Protein AF-A0A967HZ32-F1 (afdb_monomer_lite)

Sequence (155 aa):
MMALFIATLVLGLAALAIGADRFVAGAASLASKLRISPLVIGLTVVSLGTSLPELLVTATAVVVGHSSIGLGNVLGSNISNICLVLGICALLQPLMVESKLFRLEYPTLLLATLATWLISLNRVISRLEGLVLLIGLAIYLVLVIRSESEETKRV

Structure (mmCIF, N/CA/C/O backbone):
data_AF-A0A967HZ32-F1
#
_entry.id   AF-A0A967HZ32-F1
#
loop_
_atom_site.group_PDB
_atom_site.id
_atom_site.type_symbol
_atom_site.label_atom_id
_atom_site.label_alt_id
_atom_site.label_comp_id
_atom_site.label_asym_id
_atom_site.label_entity_id
_atom_site.label_seq_id
_atom_site.pdbx_PDB_ins_code
_atom_site.Cartn_x
_atom_site.Cartn_y
_atom_site.Cartn_z
_atom_site.occupancy
_atom_site.B_iso_or_equiv
_atom_site.auth_seq_id
_atom_site.auth_comp_id
_atom_site.auth_asym_id
_atom_site.auth_atom_id
_atom_site.pdbx_PDB_model_num
ATOM 1 N N . MET A 1 1 ? -9.098 -13.963 -33.236 1.00 84.56 1 MET A N 1
ATOM 2 C CA . MET A 1 1 ? -8.017 -13.420 -32.382 1.00 84.56 1 MET A CA 1
ATOM 3 C C . MET A 1 1 ? -8.482 -12.190 -31.596 1.00 84.56 1 MET A C 1
ATOM 5 O O . MET A 1 1 ? -8.482 -12.260 -30.380 1.00 84.56 1 MET A O 1
ATOM 9 N N . MET A 1 2 ? -8.991 -11.130 -32.243 1.00 93.06 2 MET A N 1
ATOM 10 C CA . MET A 1 2 ? -9.524 -9.936 -31.549 1.00 93.06 2 MET A CA 1
ATOM 11 C C . MET A 1 2 ? -10.659 -10.244 -30.553 1.00 93.06 2 MET A C 1
ATOM 13 O O . MET A 1 2 ? -10.600 -9.830 -29.401 1.00 93.06 2 MET A O 1
ATOM 17 N N . ALA A 1 3 ? -11.656 -11.036 -30.964 1.00 94.44 3 ALA A N 1
ATOM 18 C CA . ALA A 1 3 ? -12.773 -11.415 -30.092 1.00 94.44 3 ALA A CA 1
ATOM 19 C C . ALA A 1 3 ? -12.324 -12.162 -28.823 1.00 94.44 3 ALA A C 1
ATOM 21 O O . ALA A 1 3 ? -12.920 -11.986 -27.768 1.00 94.44 3 ALA A O 1
ATOM 22 N N . LEU A 1 4 ? -11.242 -12.945 -28.912 1.00 96.12 4 LEU A N 1
ATOM 23 C CA . LEU A 1 4 ? -10.671 -13.642 -27.761 1.00 96.12 4 LEU A CA 1
ATOM 24 C C . LEU A 1 4 ? -10.041 -12.653 -26.773 1.00 96.12 4 LEU A C 1
ATOM 26 O O . LEU A 1 4 ? -10.288 -12.768 -25.583 1.00 96.12 4 LEU A O 1
ATOM 30 N N . PHE A 1 5 ? -9.290 -11.653 -27.249 1.00 96.25 5 PHE A N 1
ATOM 31 C CA . PHE A 1 5 ? -8.726 -10.616 -26.377 1.00 96.25 5 PHE A CA 1
ATOM 32 C C . PHE A 1 5 ? -9.807 -9.821 -25.651 1.00 96.25 5 PHE A C 1
ATOM 34 O O . PHE A 1 5 ? -9.707 -9.618 -24.444 1.00 96.25 5 PHE A O 1
ATOM 41 N N . ILE A 1 6 ? -10.856 -9.416 -26.370 1.00 95.88 6 ILE A N 1
ATOM 42 C CA . ILE A 1 6 ? -11.986 -8.693 -25.778 1.00 95.88 6 ILE A CA 1
ATOM 43 C C . ILE A 1 6 ? -12.694 -9.577 -24.746 1.00 95.88 6 ILE A C 1
ATOM 45 O O . ILE A 1 6 ? -12.963 -9.118 -23.639 1.00 95.88 6 ILE A O 1
ATOM 49 N N . ALA A 1 7 ? -12.942 -10.852 -25.064 1.00 96.62 7 ALA A N 1
ATOM 50 C CA . ALA A 1 7 ? -13.553 -11.790 -24.127 1.00 96.62 7 ALA A CA 1
ATOM 51 C C . ALA A 1 7 ? -12.706 -11.960 -22.855 1.00 96.62 7 ALA A C 1
ATOM 53 O O . ALA A 1 7 ? -13.236 -11.851 -21.753 1.00 96.62 7 ALA A O 1
ATOM 54 N N . THR A 1 8 ? -11.392 -12.153 -22.989 1.00 96.62 8 THR A N 1
ATOM 55 C CA . THR A 1 8 ? -10.481 -12.274 -21.842 1.00 96.62 8 THR A CA 1
ATOM 56 C C . THR A 1 8 ? -10.422 -10.989 -21.019 1.00 96.62 8 THR A C 1
ATOM 58 O O . THR A 1 8 ? -10.396 -11.064 -19.795 1.00 96.62 8 THR A O 1
ATOM 61 N N . LEU A 1 9 ? -10.450 -9.814 -21.656 1.00 95.75 9 LEU A N 1
ATOM 62 C CA . LEU A 1 9 ? -10.489 -8.527 -20.959 1.00 95.75 9 LEU A CA 1
ATOM 63 C C . LEU A 1 9 ? -11.769 -8.383 -20.128 1.00 95.75 9 LEU A C 1
ATOM 65 O O . LEU A 1 9 ? -11.698 -8.059 -18.947 1.00 95.75 9 LEU A O 1
ATOM 69 N N . VAL A 1 10 ? -12.932 -8.659 -20.725 1.00 96.56 10 VAL A N 1
ATOM 70 C CA . VAL A 1 10 ? -14.228 -8.574 -20.033 1.00 96.56 10 VAL A CA 1
ATOM 71 C C . VAL A 1 10 ? -14.293 -9.571 -18.877 1.00 96.56 10 VAL A C 1
ATOM 73 O O . VAL A 1 10 ? -14.680 -9.200 -17.770 1.00 96.56 10 VAL A O 1
ATOM 76 N N . LEU A 1 11 ? -13.865 -10.817 -19.101 1.00 96.94 11 LEU A N 1
ATOM 77 C CA . LEU A 1 11 ? -13.806 -11.836 -18.052 1.00 96.94 11 LEU A CA 1
ATOM 78 C C . LEU A 1 11 ? -12.829 -11.450 -16.937 1.00 96.94 11 LEU A C 1
ATOM 80 O O . LEU A 1 11 ? -13.145 -11.638 -15.766 1.00 96.94 11 LEU A O 1
ATOM 84 N N . GLY A 1 12 ? -11.676 -10.874 -17.283 1.00 95.38 12 GLY A N 1
ATOM 85 C CA . GLY A 1 12 ? -10.690 -10.380 -16.325 1.00 95.38 12 GLY A CA 1
ATOM 86 C C . GLY A 1 12 ? -11.233 -9.244 -15.462 1.00 95.38 12 GLY A C 1
ATOM 87 O O . GLY A 1 12 ? -11.091 -9.291 -14.245 1.00 95.38 12 GLY A O 1
ATOM 88 N N . LEU A 1 13 ? -11.920 -8.266 -16.061 1.00 94.56 13 LEU A N 1
ATOM 89 C CA . LEU A 1 13 ? -12.558 -7.167 -15.328 1.00 94.56 13 LEU A CA 1
ATOM 90 C C . LEU A 1 13 ? -13.680 -7.665 -14.409 1.00 94.56 13 LEU A C 1
ATOM 92 O O . LEU A 1 13 ? -13.761 -7.241 -13.258 1.00 94.56 13 LEU A O 1
ATOM 96 N N . ALA A 1 14 ? -14.511 -8.597 -14.882 1.00 95.44 14 ALA A N 1
ATOM 97 C CA . ALA A 1 14 ? -15.557 -9.202 -14.059 1.00 95.44 14 ALA A CA 1
ATOM 98 C C . ALA A 1 14 ? -14.963 -9.991 -12.880 1.00 95.44 14 ALA A C 1
ATOM 100 O O . ALA A 1 14 ? -15.408 -9.839 -11.741 1.00 95.44 14 ALA A O 1
ATOM 101 N N . ALA A 1 15 ? -13.927 -10.796 -13.133 1.00 95.50 15 ALA A N 1
ATOM 102 C CA . ALA A 1 15 ? -13.215 -11.533 -12.095 1.00 95.50 15 ALA A CA 1
ATOM 103 C C . ALA A 1 15 ? -12.535 -10.595 -11.088 1.00 95.50 15 ALA A C 1
ATOM 105 O O . ALA A 1 15 ? -12.574 -10.874 -9.891 1.00 95.50 15 ALA A O 1
ATOM 106 N N . LEU A 1 16 ? -11.968 -9.476 -11.550 1.00 91.69 16 LEU A N 1
ATOM 107 C CA . LEU A 1 16 ? -11.364 -8.456 -10.696 1.00 91.69 16 LEU A CA 1
ATOM 108 C C . LEU A 1 16 ? -12.406 -7.808 -9.780 1.00 91.69 16 LEU A C 1
ATOM 110 O O . LEU A 1 16 ? -12.170 -7.723 -8.580 1.00 91.69 16 LEU A O 1
ATOM 114 N N . ALA A 1 17 ? -13.564 -7.409 -10.315 1.00 90.81 17 ALA A N 1
ATOM 115 C CA . ALA A 1 17 ? -14.626 -6.778 -9.531 1.00 90.81 17 ALA A CA 1
ATOM 116 C C . ALA A 1 17 ? -15.171 -7.729 -8.450 1.00 90.81 17 ALA A C 1
ATOM 118 O O . ALA A 1 17 ? -15.211 -7.388 -7.270 1.00 90.81 17 ALA A O 1
ATOM 119 N N . ILE A 1 18 ? -15.505 -8.965 -8.836 1.00 95.12 18 ILE A N 1
ATOM 120 C CA . ILE A 1 18 ? -15.997 -9.992 -7.904 1.00 95.12 18 ILE A CA 1
ATOM 121 C C . ILE A 1 18 ? -14.913 -10.365 -6.883 1.00 95.12 18 ILE A C 1
ATOM 123 O O . ILE A 1 18 ? -15.201 -10.580 -5.704 1.00 95.12 18 ILE A O 1
ATOM 127 N N . GLY A 1 19 ? -13.662 -10.472 -7.333 1.00 93.88 19 GLY A N 1
ATOM 128 C CA . GLY A 1 19 ? -12.513 -10.786 -6.492 1.00 93.88 19 GLY A CA 1
ATOM 129 C C . GLY A 1 19 ? -12.249 -9.705 -5.449 1.00 93.88 19 GLY A C 1
ATOM 130 O O . GLY A 1 19 ? -12.041 -10.043 -4.286 1.00 93.88 19 GLY A O 1
ATOM 131 N N . ALA A 1 20 ? -12.322 -8.430 -5.839 1.00 89.75 20 ALA A N 1
ATOM 132 C CA . ALA A 1 20 ? -12.144 -7.291 -4.947 1.00 89.75 20 ALA A CA 1
ATOM 133 C C . ALA A 1 20 ? -13.200 -7.276 -3.832 1.00 89.75 20 ALA A C 1
ATOM 135 O O . ALA A 1 20 ? -12.831 -7.240 -2.658 1.00 89.75 20 ALA A O 1
ATOM 136 N N . ASP A 1 21 ? -14.485 -7.420 -4.171 1.00 90.94 21 ASP A N 1
ATOM 137 C CA . ASP A 1 21 ? -15.568 -7.469 -3.178 1.00 90.94 21 ASP A CA 1
ATOM 138 C C . ASP A 1 21 ? -15.375 -8.615 -2.177 1.00 90.94 21 ASP A C 1
ATOM 140 O O . ASP A 1 21 ? -15.478 -8.429 -0.961 1.00 90.94 21 ASP A O 1
ATOM 144 N N . ARG A 1 22 ? -15.035 -9.815 -2.667 1.00 94.25 22 ARG A N 1
ATOM 145 C CA . ARG A 1 22 ? -14.793 -10.968 -1.786 1.00 94.25 22 ARG A CA 1
ATOM 146 C C . ARG A 1 22 ? -13.530 -10.824 -0.950 1.00 94.25 22 ARG A C 1
ATOM 148 O O . ARG A 1 22 ? -13.520 -11.279 0.193 1.00 94.25 22 ARG A O 1
ATOM 155 N N . PHE A 1 23 ? -12.484 -10.211 -1.493 1.00 92.88 23 PHE A N 1
ATOM 156 C CA . PHE A 1 23 ? -11.249 -9.947 -0.767 1.00 92.88 23 PHE A CA 1
ATOM 157 C C . PHE A 1 23 ? -11.493 -8.974 0.390 1.00 92.88 23 PHE A C 1
ATOM 159 O O . PHE A 1 23 ? -11.130 -9.282 1.525 1.00 92.88 23 PHE A O 1
ATOM 166 N N . VAL A 1 24 ? -12.187 -7.861 0.135 1.00 90.38 24 VAL A N 1
ATOM 167 C CA . VAL A 1 24 ? -12.536 -6.873 1.167 1.00 90.38 24 VAL A CA 1
ATOM 168 C C . VAL A 1 24 ? -13.458 -7.485 2.224 1.00 90.38 24 VAL A C 1
ATOM 170 O O . VAL A 1 24 ? -13.192 -7.347 3.418 1.00 90.38 24 VAL A O 1
ATOM 173 N N . ALA A 1 25 ? -14.492 -8.231 1.822 1.00 91.75 25 ALA A N 1
ATOM 174 C CA . ALA A 1 25 ? -15.389 -8.908 2.762 1.00 91.75 25 ALA A CA 1
ATOM 175 C C . ALA A 1 25 ? -14.657 -9.964 3.616 1.00 91.75 25 ALA A C 1
ATOM 177 O O . ALA A 1 25 ? -14.877 -10.061 4.827 1.00 91.75 25 ALA A O 1
ATOM 178 N N . GLY A 1 26 ? -13.753 -10.735 3.004 1.00 93.62 26 GLY A N 1
ATOM 179 C CA . GLY A 1 26 ? -12.912 -11.707 3.698 1.00 93.62 26 GLY A CA 1
ATOM 180 C C . GLY A 1 26 ? -11.969 -11.046 4.703 1.00 93.62 26 GLY A C 1
ATOM 181 O O . GLY A 1 26 ? -11.874 -11.501 5.843 1.00 93.62 26 GLY A O 1
ATOM 182 N N . ALA A 1 27 ? -11.332 -9.937 4.319 1.00 92.25 27 ALA A N 1
ATOM 183 C CA . ALA A 1 27 ? -10.485 -9.148 5.207 1.00 92.25 27 ALA A CA 1
ATOM 184 C C . ALA A 1 27 ? -11.287 -8.561 6.381 1.00 92.25 27 ALA A C 1
ATOM 186 O O . ALA A 1 27 ? -10.877 -8.699 7.532 1.00 92.25 27 ALA A O 1
ATOM 187 N N . ALA A 1 28 ? -12.474 -8.001 6.133 1.00 89.81 28 ALA A N 1
ATOM 188 C CA . ALA A 1 28 ? -13.355 -7.501 7.189 1.00 89.81 28 ALA A CA 1
ATOM 189 C C . ALA A 1 28 ? -13.790 -8.616 8.162 1.00 89.81 28 ALA A C 1
ATOM 191 O O . ALA A 1 28 ? -13.786 -8.424 9.379 1.00 89.81 28 ALA A O 1
ATOM 192 N N . SER A 1 29 ? -14.096 -9.816 7.653 1.00 92.56 29 SER A N 1
ATOM 193 C CA . SER A 1 29 ? -14.383 -10.977 8.506 1.00 92.56 29 SER A CA 1
ATOM 194 C C . SER A 1 29 ? -13.160 -11.454 9.293 1.00 92.56 29 SER A C 1
ATOM 196 O O . SER A 1 29 ? -13.321 -11.990 10.390 1.00 92.56 29 SER A O 1
ATOM 198 N N . LEU A 1 30 ? -11.952 -11.319 8.748 1.00 91.25 30 LEU A N 1
ATOM 199 C CA . LEU A 1 30 ? -10.727 -11.636 9.473 1.00 91.25 30 LEU A CA 1
ATOM 200 C C . LEU A 1 30 ? -10.497 -10.629 10.607 1.00 91.25 30 LEU A C 1
ATOM 202 O O . LEU A 1 30 ? -10.189 -11.040 11.724 1.00 91.25 30 LEU A O 1
ATOM 206 N N . ALA A 1 31 ? -10.722 -9.340 10.349 1.00 89.19 31 ALA A N 1
ATOM 207 C CA . ALA A 1 31 ? -10.611 -8.287 11.353 1.00 89.19 31 ALA A CA 1
ATOM 208 C C . ALA A 1 31 ? -11.538 -8.530 12.550 1.00 89.19 31 ALA A C 1
ATOM 210 O O . ALA A 1 31 ? -11.091 -8.488 13.696 1.00 89.19 31 ALA A O 1
ATOM 211 N N . SER A 1 32 ? -12.800 -8.891 12.292 1.00 88.00 32 SER A N 1
ATOM 212 C CA . SER A 1 32 ? -13.763 -9.183 13.359 1.00 88.00 32 SER A CA 1
ATOM 213 C C . SER A 1 32 ? -13.370 -10.409 14.191 1.00 88.00 32 SER A C 1
ATOM 215 O O . SER A 1 32 ? -13.469 -10.375 15.418 1.00 88.00 32 SER A O 1
ATOM 217 N N . LYS A 1 33 ? -12.852 -11.471 13.558 1.00 90.38 33 LYS A N 1
ATOM 218 C CA . LYS A 1 33 ? -12.359 -12.674 14.256 1.00 90.38 33 LYS A CA 1
ATOM 219 C C . LYS A 1 33 ? -11.119 -12.400 15.104 1.00 90.38 33 LYS A C 1
ATOM 221 O O . LYS A 1 33 ? -10.997 -12.957 16.192 1.00 90.38 33 LYS A O 1
ATOM 226 N N . LEU A 1 34 ? -10.217 -11.551 14.616 1.00 87.56 34 LEU A N 1
ATOM 227 C CA . LEU A 1 34 ? -9.002 -11.146 15.325 1.00 87.56 34 LEU A CA 1
ATOM 228 C C . LEU A 1 34 ? -9.239 -10.011 16.334 1.00 87.56 34 LEU A C 1
ATOM 230 O O . LEU A 1 34 ? -8.304 -9.647 17.042 1.00 87.56 34 LEU A O 1
ATOM 234 N N . ARG A 1 35 ? -10.470 -9.480 16.429 1.00 86.75 35 ARG A N 1
ATOM 235 C CA . ARG A 1 35 ? -10.842 -8.334 17.280 1.00 86.75 35 ARG A CA 1
ATOM 236 C C . ARG A 1 35 ? -9.952 -7.106 17.051 1.00 86.75 35 ARG A C 1
ATOM 238 O O . ARG A 1 35 ? -9.540 -6.452 18.001 1.00 86.75 35 ARG A O 1
ATOM 245 N N . ILE A 1 36 ? -9.657 -6.815 15.788 1.00 86.19 36 ILE A N 1
ATOM 246 C CA . ILE A 1 36 ? -8.930 -5.611 15.363 1.00 86.19 36 ILE A CA 1
ATOM 247 C C . ILE A 1 36 ? -9.856 -4.716 14.536 1.00 86.19 36 ILE A C 1
ATOM 249 O O . ILE A 1 36 ? -10.776 -5.223 13.884 1.00 86.19 36 ILE A O 1
ATOM 253 N N . SER A 1 37 ? -9.628 -3.400 14.535 1.00 85.19 37 SER A N 1
ATOM 254 C CA . SER A 1 37 ? -10.450 -2.486 13.739 1.00 85.19 37 SER A CA 1
ATOM 255 C C . SER A 1 37 ? -10.388 -2.780 12.232 1.00 85.19 37 SER A C 1
ATOM 257 O O . SER A 1 37 ? -9.351 -3.201 11.700 1.00 85.19 37 SER A O 1
ATOM 259 N N . PRO A 1 38 ? -11.482 -2.478 11.502 1.00 84.25 38 PRO A N 1
ATOM 260 C CA . PRO A 1 38 ? -11.484 -2.453 10.041 1.00 84.25 38 PRO A CA 1
ATOM 261 C C . PRO A 1 38 ? -10.395 -1.543 9.449 1.00 84.25 38 PRO A C 1
ATOM 263 O O . PRO A 1 38 ? -9.864 -1.835 8.378 1.00 84.25 38 PRO A O 1
ATOM 266 N N . LEU A 1 39 ? -10.022 -0.473 10.159 1.00 85.25 39 LEU A N 1
ATOM 267 C CA . LEU A 1 39 ? -8.939 0.418 9.753 1.00 85.25 39 LEU A CA 1
ATOM 268 C C . LEU A 1 39 ? -7.600 -0.334 9.690 1.00 85.25 39 LEU A C 1
ATOM 270 O O . LEU A 1 39 ? -6.923 -0.314 8.666 1.00 85.25 39 LEU A O 1
ATOM 274 N N . VAL A 1 40 ? -7.242 -1.077 10.740 1.00 88.00 40 VAL A N 1
ATOM 275 C CA . VAL A 1 40 ? -5.961 -1.799 10.806 1.00 88.00 40 VAL A CA 1
ATOM 276 C C . VAL A 1 40 ? -5.863 -2.891 9.751 1.00 88.00 40 VAL A C 1
ATOM 278 O O . VAL A 1 40 ? -4.816 -3.022 9.116 1.00 88.00 40 VAL A O 1
ATOM 281 N N . ILE A 1 41 ? -6.928 -3.667 9.515 1.00 90.69 41 ILE A N 1
ATOM 282 C CA . ILE A 1 41 ? -6.895 -4.674 8.441 1.00 90.69 41 ILE A CA 1
ATOM 283 C C . ILE A 1 41 ? -6.777 -4.012 7.061 1.00 90.69 41 ILE A C 1
ATOM 285 O O . ILE A 1 41 ? -6.080 -4.535 6.191 1.00 90.69 41 ILE A O 1
ATOM 289 N N . GLY A 1 42 ? -7.409 -2.844 6.888 1.00 89.81 42 GLY A N 1
ATOM 290 C CA . GLY A 1 42 ? -7.324 -2.022 5.685 1.00 89.81 42 GLY A CA 1
ATOM 291 C C . GLY A 1 42 ? -5.888 -1.588 5.392 1.00 89.81 42 GLY A C 1
ATOM 292 O O . GLY A 1 42 ? -5.386 -1.774 4.286 1.00 89.81 42 GLY A O 1
ATOM 293 N N . LEU A 1 43 ? -5.198 -1.091 6.416 1.00 88.56 43 LEU A N 1
ATOM 294 C CA . LEU A 1 43 ? -3.824 -0.590 6.325 1.00 88.56 43 LEU A CA 1
ATOM 295 C C . LEU A 1 43 ? -2.759 -1.681 6.245 1.00 88.56 43 LEU A C 1
ATOM 297 O O . LEU A 1 43 ? -1.614 -1.380 5.910 1.00 88.56 43 LEU A O 1
ATOM 301 N N . THR A 1 44 ? -3.113 -2.927 6.553 1.00 90.69 44 THR A N 1
ATOM 302 C CA . THR A 1 44 ? -2.174 -4.052 6.586 1.00 90.69 44 THR A CA 1
ATOM 303 C C . THR A 1 44 ? -2.470 -5.049 5.471 1.00 90.69 44 THR A C 1
ATOM 305 O O . THR A 1 44 ? -1.825 -5.033 4.431 1.00 90.69 44 THR A O 1
ATOM 308 N N . VAL A 1 45 ? -3.442 -5.936 5.665 1.00 91.31 45 VAL A N 1
ATOM 309 C CA . VAL A 1 45 ? -3.712 -7.048 4.748 1.00 91.31 45 VAL A CA 1
ATOM 310 C C . VAL A 1 45 ? -4.281 -6.551 3.427 1.00 91.31 45 VAL A C 1
ATOM 312 O O . VAL A 1 45 ? -3.847 -7.018 2.375 1.00 91.31 45 VAL A O 1
ATOM 315 N N . VAL A 1 46 ? -5.230 -5.610 3.470 1.00 92.31 46 VAL A N 1
ATOM 316 C CA . VAL A 1 46 ? -5.874 -5.112 2.248 1.00 92.31 46 VAL A CA 1
ATOM 317 C C . VAL A 1 46 ? -4.877 -4.309 1.417 1.00 92.31 46 VAL A C 1
ATOM 319 O O . VAL A 1 46 ? -4.671 -4.652 0.257 1.00 92.31 46 VAL A O 1
ATOM 322 N N . SER A 1 47 ? -4.207 -3.317 2.013 1.00 90.94 47 SER A N 1
ATOM 323 C CA . SER A 1 47 ? -3.222 -2.469 1.324 1.00 90.94 47 SER A CA 1
ATOM 324 C C . SER A 1 47 ? -2.051 -3.262 0.732 1.00 90.94 47 SER A C 1
ATOM 326 O O . SER A 1 47 ? -1.647 -3.014 -0.408 1.00 90.94 47 SER A O 1
ATOM 328 N N . LEU A 1 48 ? -1.517 -4.244 1.473 1.00 92.00 48 LEU A N 1
ATOM 329 C CA . LEU A 1 48 ? -0.457 -5.116 0.975 1.00 92.00 48 LEU A CA 1
ATOM 330 C C . LEU A 1 48 ? -0.986 -5.988 -0.157 1.00 92.00 48 LEU A C 1
ATOM 332 O O . LEU A 1 48 ? -0.361 -6.041 -1.211 1.00 92.00 48 LEU A O 1
ATOM 336 N N . GLY A 1 49 ? -2.147 -6.623 0.030 1.00 90.94 49 GLY A N 1
ATOM 337 C CA . GLY A 1 49 ? -2.748 -7.517 -0.955 1.00 90.94 49 GLY A CA 1
ATOM 338 C C . GLY A 1 49 ? -3.030 -6.835 -2.292 1.00 90.94 49 GLY A C 1
ATOM 339 O O . GLY A 1 49 ? -2.701 -7.395 -3.335 1.00 90.94 49 GLY A O 1
ATOM 340 N N . THR A 1 50 ? -3.562 -5.610 -2.271 1.00 90.56 50 THR A N 1
ATOM 341 C CA . THR A 1 50 ? -3.822 -4.839 -3.496 1.00 90.56 50 THR A CA 1
ATOM 342 C C . THR A 1 50 ? -2.556 -4.340 -4.175 1.00 90.56 50 THR A C 1
ATOM 344 O O . THR A 1 50 ? -2.628 -4.055 -5.357 1.00 90.56 50 THR A O 1
ATOM 347 N N . SER A 1 51 ? -1.429 -4.240 -3.458 1.00 92.50 51 SER A N 1
ATOM 348 C CA . SER A 1 51 ? -0.143 -3.758 -3.995 1.00 92.50 51 SER A CA 1
ATOM 349 C C . SER A 1 51 ? 0.801 -4.890 -4.431 1.00 92.50 51 SER A C 1
ATOM 351 O O . SER A 1 51 ? 1.888 -4.635 -4.958 1.00 92.50 51 SER A O 1
ATOM 353 N N . LEU A 1 52 ? 0.434 -6.156 -4.179 1.00 91.88 52 LEU A N 1
ATOM 354 C CA . LEU A 1 52 ? 1.211 -7.323 -4.607 1.00 91.88 52 LEU A CA 1
ATOM 355 C C . LEU A 1 52 ? 1.387 -7.393 -6.134 1.00 91.88 52 LEU A C 1
ATOM 357 O O . LEU A 1 52 ? 2.510 -7.668 -6.564 1.00 91.88 52 LEU A O 1
ATOM 361 N N . PRO A 1 53 ? 0.354 -7.158 -6.972 1.00 89.50 53 PRO A N 1
ATOM 362 C CA . PRO A 1 53 ? 0.520 -7.171 -8.424 1.00 89.50 53 PRO A CA 1
ATOM 363 C C . PRO A 1 53 ? 1.564 -6.156 -8.901 1.00 89.50 53 PRO A C 1
ATOM 365 O O . PRO A 1 53 ? 2.438 -6.489 -9.698 1.00 89.50 53 PRO A O 1
ATOM 368 N N . GLU A 1 54 ? 1.532 -4.940 -8.364 1.00 91.75 54 GLU A N 1
ATOM 369 C CA . GLU A 1 54 ? 2.462 -3.860 -8.679 1.00 91.75 54 GLU A CA 1
ATOM 370 C C . GLU A 1 54 ? 3.874 -4.207 -8.219 1.00 91.75 54 GLU A C 1
ATOM 372 O O . GLU A 1 54 ? 4.829 -3.967 -8.956 1.00 91.75 54 GLU A O 1
ATOM 377 N N . LEU A 1 55 ? 4.019 -4.822 -7.041 1.00 93.25 55 LEU A N 1
ATOM 378 C CA . LEU A 1 55 ? 5.305 -5.325 -6.564 1.00 93.25 55 LEU A CA 1
ATOM 379 C C . LEU A 1 55 ? 5.877 -6.370 -7.524 1.00 93.25 55 LEU A C 1
ATOM 381 O O . LEU A 1 55 ? 7.061 -6.307 -7.846 1.00 93.25 55 LEU A O 1
ATOM 385 N N . LEU A 1 56 ? 5.055 -7.304 -8.012 1.00 94.31 56 LEU A N 1
ATOM 386 C CA . LEU A 1 56 ? 5.483 -8.319 -8.977 1.00 94.31 56 LEU A CA 1
ATOM 387 C C . LEU A 1 56 ? 5.884 -7.692 -10.318 1.00 94.31 56 LEU A C 1
ATOM 389 O O . LEU A 1 56 ? 6.933 -8.038 -10.865 1.00 94.31 56 LEU A O 1
ATOM 393 N N . VAL A 1 57 ? 5.101 -6.740 -10.834 1.00 93.38 57 VAL A N 1
ATOM 394 C CA . VAL A 1 57 ? 5.412 -6.012 -12.077 1.00 93.38 57 VAL A CA 1
ATOM 395 C C . VAL A 1 57 ? 6.704 -5.205 -11.930 1.00 93.38 57 VAL A C 1
ATOM 397 O O . VAL A 1 57 ? 7.588 -5.288 -12.780 1.00 93.38 57 VAL A O 1
ATOM 400 N N . THR A 1 58 ? 6.872 -4.474 -10.827 1.00 93.50 58 THR A N 1
ATOM 401 C CA . THR A 1 58 ? 8.100 -3.720 -10.554 1.00 93.50 58 THR A CA 1
ATOM 402 C C . THR A 1 58 ? 9.300 -4.648 -10.391 1.00 93.50 58 THR A C 1
ATOM 404 O O . THR A 1 58 ? 10.341 -4.399 -10.996 1.00 93.50 58 THR A O 1
ATOM 407 N N . ALA A 1 59 ? 9.179 -5.724 -9.611 1.00 93.81 59 ALA A N 1
ATOM 408 C CA . ALA A 1 59 ? 10.273 -6.661 -9.376 1.00 93.81 59 ALA A CA 1
ATOM 409 C C . ALA A 1 59 ? 10.726 -7.331 -10.678 1.00 93.81 59 ALA A C 1
ATOM 411 O O . ALA A 1 59 ? 11.921 -7.374 -10.964 1.00 93.81 59 ALA A O 1
ATOM 412 N N . THR A 1 60 ? 9.784 -7.798 -11.499 1.00 94.44 60 THR A N 1
ATOM 413 C CA . THR A 1 60 ? 10.098 -8.408 -12.798 1.00 94.44 60 THR A CA 1
ATOM 414 C C . THR A 1 60 ? 10.737 -7.404 -13.758 1.00 94.44 60 THR A C 1
ATOM 416 O O . THR A 1 60 ? 11.767 -7.720 -14.351 1.00 94.44 60 THR A O 1
ATOM 419 N N . ALA A 1 61 ? 10.220 -6.174 -13.850 1.00 93.12 61 ALA A N 1
ATOM 420 C CA . ALA A 1 61 ? 10.821 -5.121 -14.671 1.00 93.12 61 ALA A CA 1
ATOM 421 C C . ALA A 1 61 ? 12.270 -4.810 -14.253 1.00 93.12 61 ALA A C 1
ATOM 423 O O . ALA A 1 61 ? 13.155 -4.711 -15.103 1.00 93.12 61 ALA A O 1
ATOM 424 N N . VAL A 1 62 ? 12.531 -4.703 -12.946 1.00 90.94 62 VAL A N 1
ATOM 425 C CA . VAL A 1 62 ? 13.875 -4.438 -12.407 1.00 90.94 62 VAL A CA 1
ATOM 426 C C . VAL A 1 62 ? 14.825 -5.609 -12.673 1.00 90.94 62 VAL A C 1
ATOM 428 O O . VAL A 1 62 ? 15.958 -5.382 -13.091 1.00 90.94 62 VAL A O 1
ATOM 431 N N . VAL A 1 63 ? 14.375 -6.856 -12.486 1.00 92.62 63 VAL A N 1
ATOM 432 C CA . VAL A 1 63 ? 15.185 -8.065 -12.744 1.00 92.62 63 VAL A CA 1
ATOM 433 C C . VAL A 1 63 ? 15.600 -8.170 -14.213 1.00 92.62 63 VAL A C 1
ATOM 435 O O . VAL A 1 63 ? 16.714 -8.601 -14.501 1.00 92.62 63 VAL A O 1
ATOM 438 N N . VAL A 1 64 ? 14.749 -7.726 -15.140 1.00 93.56 64 VAL A N 1
ATOM 439 C CA . VAL A 1 64 ? 15.035 -7.706 -16.587 1.00 93.56 64 VAL A CA 1
ATOM 440 C C . VAL A 1 64 ? 15.887 -6.484 -16.998 1.00 93.56 64 VAL A C 1
ATOM 442 O O . VAL A 1 64 ? 16.232 -6.318 -18.163 1.00 93.56 64 VAL A O 1
ATOM 445 N N . GLY A 1 65 ? 16.297 -5.638 -16.046 1.00 89.25 65 GLY A N 1
ATOM 446 C CA . GLY A 1 65 ? 17.174 -4.486 -16.287 1.00 89.25 65 GLY A CA 1
ATOM 447 C C . GLY A 1 65 ? 16.441 -3.183 -16.621 1.00 89.25 65 GLY A C 1
ATOM 448 O O . GLY A 1 65 ? 17.077 -2.181 -16.943 1.00 89.25 65 GLY A O 1
ATOM 449 N N . HIS A 1 66 ? 15.111 -3.153 -16.509 1.00 91.06 66 HIS A N 1
ATOM 450 C CA . HIS A 1 66 ? 14.282 -1.973 -16.757 1.00 91.06 66 HIS A CA 1
ATOM 451 C C . HIS A 1 66 ? 13.919 -1.237 -15.458 1.00 91.06 66 HIS A C 1
ATOM 453 O O . HIS A 1 66 ? 12.747 -1.026 -15.138 1.00 91.06 66 HIS A O 1
ATOM 459 N N . SER A 1 67 ? 14.933 -0.801 -14.706 1.00 86.44 67 SER A N 1
ATOM 460 C CA . SER A 1 67 ? 14.739 -0.140 -13.405 1.00 86.44 67 SER A CA 1
ATOM 461 C C . SER A 1 67 ? 13.905 1.145 -13.478 1.00 86.44 67 SER A C 1
ATOM 463 O O . SER A 1 67 ? 13.148 1.437 -12.555 1.00 86.44 67 SER A O 1
ATOM 465 N N . SER A 1 68 ? 13.987 1.894 -14.584 1.00 86.88 68 SER A N 1
ATOM 466 C CA . SER A 1 68 ? 13.173 3.098 -14.804 1.00 86.88 68 SER A CA 1
ATOM 467 C C . SER A 1 68 ? 11.680 2.786 -14.947 1.00 86.88 68 SER A C 1
ATOM 469 O O . SER A 1 68 ? 10.856 3.534 -14.426 1.00 86.88 68 SER A O 1
ATOM 471 N N . ILE A 1 69 ? 11.327 1.667 -15.590 1.00 90.44 69 ILE A N 1
ATOM 472 C CA . ILE A 1 69 ? 9.940 1.190 -15.699 1.00 90.44 69 ILE A CA 1
ATOM 473 C C . ILE A 1 69 ? 9.437 0.759 -14.320 1.00 90.44 69 ILE A C 1
ATOM 475 O O . ILE A 1 69 ? 8.335 1.130 -13.926 1.00 90.44 69 ILE A O 1
ATOM 479 N N . GLY A 1 70 ? 10.267 0.041 -13.557 1.00 90.00 70 GLY A N 1
ATOM 480 C CA . GLY A 1 70 ? 9.934 -0.358 -12.190 1.00 90.00 70 GLY A CA 1
ATOM 481 C C . GLY A 1 70 ? 9.644 0.836 -11.275 1.00 90.00 70 GLY A C 1
ATOM 482 O O . GLY A 1 70 ? 8.635 0.833 -10.570 1.00 90.00 70 GLY A O 1
ATOM 483 N N . LEU A 1 71 ? 10.483 1.875 -11.326 1.00 88.00 71 LEU A N 1
ATOM 484 C CA . LEU A 1 71 ? 10.293 3.112 -10.560 1.00 88.00 71 LEU A CA 1
ATOM 485 C C . LEU A 1 71 ? 9.066 3.903 -11.038 1.00 88.00 71 LEU A C 1
ATOM 487 O O . LEU A 1 71 ? 8.298 4.403 -10.217 1.00 88.00 71 LEU A O 1
ATOM 491 N N . GLY A 1 72 ? 8.841 3.958 -12.354 1.00 90.44 72 GLY A N 1
ATOM 492 C CA . GLY A 1 72 ? 7.638 4.546 -12.942 1.00 90.44 72 GLY A CA 1
ATOM 493 C C . GLY A 1 72 ? 6.355 3.860 -12.467 1.00 90.44 72 GLY A C 1
ATOM 494 O O . GLY A 1 72 ? 5.398 4.547 -12.123 1.00 90.44 72 GLY A O 1
ATOM 495 N N . ASN A 1 73 ? 6.354 2.527 -12.367 1.00 93.00 73 ASN A N 1
ATOM 496 C CA . ASN A 1 73 ? 5.222 1.760 -11.847 1.00 93.00 73 ASN A CA 1
ATOM 497 C C . ASN A 1 73 ? 4.941 2.080 -10.368 1.00 93.00 73 ASN A C 1
ATOM 499 O O . ASN A 1 73 ? 3.798 2.346 -10.012 1.00 93.00 73 ASN A O 1
ATOM 503 N N . VAL A 1 74 ? 5.979 2.135 -9.523 1.00 90.75 74 VAL A N 1
ATOM 504 C CA . VAL A 1 74 ? 5.834 2.455 -8.087 1.00 90.75 74 VAL A CA 1
ATOM 505 C C . VAL A 1 74 ? 5.285 3.866 -7.872 1.00 90.75 74 VAL A C 1
ATOM 507 O O . VAL A 1 74 ? 4.374 4.060 -7.069 1.00 90.75 74 VAL A O 1
ATOM 510 N N . LEU A 1 75 ? 5.825 4.868 -8.570 1.00 90.56 75 LEU A N 1
ATOM 511 C CA . LEU A 1 75 ? 5.357 6.249 -8.419 1.00 90.56 75 LEU A CA 1
ATOM 512 C C . LEU A 1 75 ? 3.966 6.439 -9.035 1.00 90.56 75 LEU A C 1
ATOM 514 O O . LEU A 1 75 ? 3.095 7.057 -8.422 1.00 90.56 75 LEU A O 1
ATOM 518 N N . GLY A 1 76 ? 3.744 5.883 -10.227 1.00 93.31 76 GLY A N 1
ATOM 519 C CA . GLY A 1 76 ? 2.483 5.994 -10.953 1.00 93.31 76 GLY A CA 1
ATOM 520 C C . GLY A 1 76 ? 1.308 5.356 -10.214 1.00 93.31 76 GLY A C 1
ATOM 521 O O . GLY A 1 76 ? 0.225 5.945 -10.191 1.00 93.31 76 GLY A O 1
ATOM 522 N N . SER A 1 77 ? 1.512 4.204 -9.564 1.00 94.38 77 SER A N 1
ATOM 523 C CA . SER A 1 77 ? 0.457 3.536 -8.791 1.00 94.38 77 SER A CA 1
ATOM 524 C C . SER A 1 77 ? 0.044 4.346 -7.561 1.00 94.38 77 SER A C 1
ATOM 526 O O . SER A 1 77 ? -1.147 4.543 -7.336 1.00 94.38 77 SER A O 1
ATOM 528 N N . ASN A 1 78 ? 0.997 4.918 -6.816 1.00 93.62 78 ASN A N 1
ATOM 529 C CA . ASN A 1 78 ? 0.698 5.767 -5.657 1.00 93.62 78 ASN A CA 1
ATOM 530 C C . ASN A 1 78 ? -0.038 7.056 -6.053 1.00 93.62 78 ASN A C 1
ATOM 532 O O . ASN A 1 78 ? -1.022 7.429 -5.412 1.00 93.62 78 ASN A O 1
ATOM 536 N N . ILE A 1 79 ? 0.391 7.710 -7.139 1.00 94.62 79 ILE A N 1
ATOM 537 C CA . ILE A 1 79 ? -0.297 8.896 -7.671 1.00 94.62 79 ILE A CA 1
ATOM 538 C C . ILE A 1 79 ? -1.719 8.529 -8.111 1.00 94.62 79 ILE A C 1
ATOM 540 O O . ILE A 1 79 ? -2.666 9.234 -7.770 1.00 94.62 79 ILE A O 1
ATOM 544 N N . SER A 1 80 ? -1.892 7.409 -8.818 1.00 95.62 80 SER A N 1
ATOM 545 C CA . SER A 1 80 ? -3.213 6.943 -9.257 1.00 95.62 80 SER A CA 1
ATOM 546 C C . SER A 1 80 ? -4.116 6.597 -8.069 1.00 95.62 80 SER A C 1
ATOM 548 O O . SER A 1 80 ? -5.284 6.976 -8.061 1.00 95.62 80 SER A O 1
ATOM 550 N N . ASN A 1 81 ? -3.592 5.967 -7.018 1.00 93.81 81 ASN A N 1
ATOM 551 C CA . ASN A 1 81 ? -4.374 5.646 -5.824 1.00 93.81 81 ASN A CA 1
ATOM 552 C C . ASN A 1 81 ? -4.910 6.901 -5.123 1.00 93.81 81 ASN A C 1
ATOM 554 O O . ASN A 1 81 ? -6.067 6.922 -4.712 1.00 93.81 81 ASN A O 1
ATOM 558 N N . ILE A 1 82 ? -4.111 7.965 -5.018 1.00 92.88 82 ILE A N 1
ATOM 559 C CA . ILE A 1 82 ? -4.534 9.202 -4.345 1.00 92.88 82 ILE A CA 1
ATOM 560 C C . ILE A 1 82 ? -5.408 10.067 -5.263 1.00 92.88 82 ILE A C 1
ATOM 562 O O . ILE A 1 82 ? -6.467 10.539 -4.860 1.00 92.88 82 ILE A O 1
ATOM 566 N N . CYS A 1 83 ? -4.982 10.303 -6.502 1.00 95.75 83 CYS A N 1
ATOM 567 C CA . CYS A 1 83 ? -5.670 11.241 -7.386 1.00 95.75 83 CYS A CA 1
ATOM 568 C C . CYS A 1 83 ? -6.904 10.625 -8.048 1.00 95.75 83 CYS A C 1
ATOM 570 O O . CYS A 1 83 ? -7.935 11.285 -8.143 1.00 95.75 83 CYS A O 1
ATOM 572 N N . LEU A 1 84 ? -6.803 9.377 -8.515 1.00 96.00 84 LEU A N 1
ATOM 573 C CA . LEU A 1 84 ? -7.880 8.714 -9.244 1.00 96.00 84 LEU A CA 1
ATOM 574 C C . LEU A 1 84 ? -8.785 7.931 -8.295 1.00 96.00 84 LEU A C 1
ATOM 576 O O . LEU A 1 84 ? -9.970 8.230 -8.218 1.00 96.00 84 LEU A O 1
ATOM 580 N N . VAL A 1 85 ? -8.247 6.949 -7.565 1.00 93.12 85 VAL A N 1
ATOM 581 C CA . VAL A 1 85 ? -9.076 6.042 -6.748 1.00 93.12 85 VAL A CA 1
ATOM 582 C C . VAL A 1 85 ? -9.705 6.795 -5.579 1.00 93.12 85 VAL A C 1
ATOM 584 O O . VAL A 1 85 ? -10.927 6.888 -5.497 1.00 93.12 85 VAL A O 1
ATOM 587 N N . LEU A 1 86 ? -8.889 7.393 -4.708 1.00 92.75 86 LEU A N 1
ATOM 588 C CA . LEU A 1 86 ? -9.373 8.163 -3.561 1.00 92.75 86 LEU A CA 1
ATOM 589 C C . LEU A 1 86 ? -10.185 9.391 -4.005 1.00 92.75 86 LEU A C 1
ATOM 591 O O . LEU A 1 86 ? -11.203 9.693 -3.387 1.00 92.75 86 LEU A O 1
ATOM 595 N N . GLY A 1 87 ? -9.784 10.052 -5.097 1.00 94.75 87 GLY A N 1
ATOM 596 C CA . GLY A 1 87 ? -10.531 11.164 -5.691 1.00 94.75 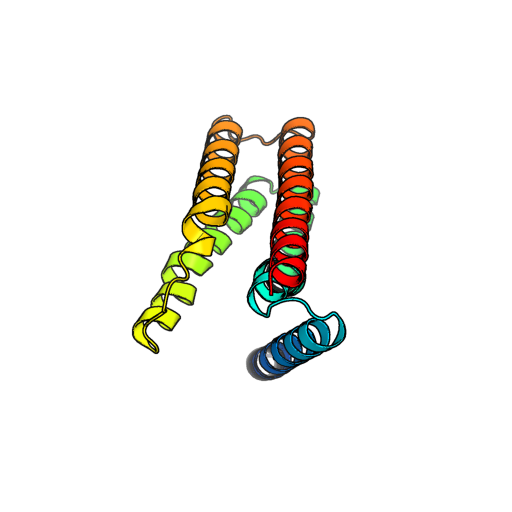87 GLY A CA 1
ATOM 597 C C . GLY A 1 87 ? -11.943 10.768 -6.134 1.00 94.75 87 GLY A C 1
ATOM 598 O O . GLY A 1 87 ? -12.908 11.428 -5.756 1.00 94.75 87 GLY A O 1
ATOM 599 N N . ILE A 1 88 ? -12.090 9.661 -6.872 1.00 95.75 88 ILE A N 1
ATOM 600 C CA . ILE A 1 88 ? -13.405 9.135 -7.269 1.00 95.75 88 ILE A CA 1
ATOM 601 C C . ILE A 1 88 ? -14.209 8.707 -6.037 1.00 95.75 88 ILE A C 1
ATOM 603 O O . ILE A 1 88 ? -15.381 9.066 -5.936 1.00 95.75 88 ILE A O 1
ATOM 607 N N . CYS A 1 89 ? -13.598 8.003 -5.078 1.00 93.81 89 CYS A N 1
ATOM 608 C CA . CYS A 1 89 ? -14.273 7.617 -3.837 1.00 93.81 89 CYS A CA 1
ATOM 609 C C . CYS A 1 89 ? -14.833 8.838 -3.094 1.00 93.81 89 CYS A C 1
ATOM 611 O O . CYS A 1 89 ? -15.993 8.814 -2.698 1.00 93.81 89 CYS A O 1
ATOM 613 N N . ALA A 1 90 ? -14.052 9.917 -2.972 1.00 93.81 90 ALA A N 1
ATOM 614 C CA . ALA A 1 90 ? -14.470 11.152 -2.310 1.00 93.81 90 ALA A CA 1
ATOM 615 C C . ALA A 1 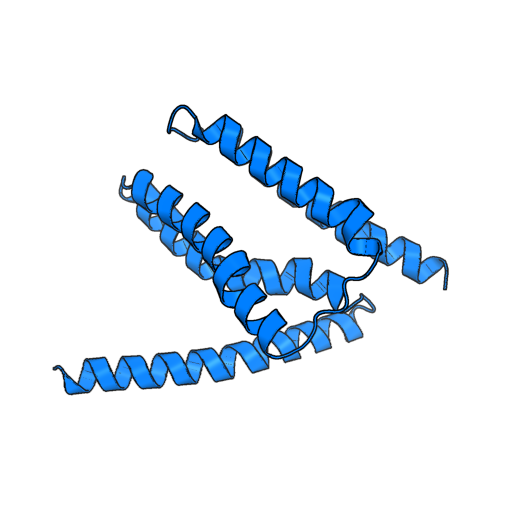90 ? -15.597 11.895 -3.048 1.00 93.81 90 ALA A C 1
ATOM 617 O O . ALA A 1 90 ? -16.423 12.541 -2.402 1.00 93.81 90 ALA A O 1
ATOM 618 N N . LEU A 1 91 ? -15.642 11.809 -4.384 1.00 95.56 91 LEU A N 1
ATOM 619 C CA . LEU A 1 91 ? -16.727 12.375 -5.194 1.00 95.56 91 LEU A CA 1
ATOM 620 C C . LEU A 1 91 ? -18.030 11.577 -5.062 1.00 95.56 91 LEU A C 1
ATOM 622 O O . LEU A 1 91 ? -19.108 12.167 -5.078 1.00 95.56 91 LEU A O 1
ATOM 626 N N . LEU A 1 92 ? -17.936 10.250 -4.953 1.00 95.56 92 LEU A N 1
ATOM 627 C CA . LEU A 1 92 ? -19.099 9.369 -4.822 1.00 95.56 92 LEU A CA 1
ATOM 628 C C . LEU A 1 92 ? -19.662 9.356 -3.397 1.00 95.56 92 LEU A C 1
ATOM 630 O O . LEU A 1 92 ? -20.878 9.333 -3.217 1.00 95.56 92 LEU A O 1
ATOM 634 N N . GLN A 1 93 ? -18.791 9.374 -2.388 1.00 91.44 93 GLN A N 1
ATOM 635 C CA . GLN A 1 93 ? -19.168 9.347 -0.982 1.00 91.44 93 GLN A CA 1
ATOM 636 C C . GLN A 1 93 ? -18.207 10.221 -0.160 1.00 91.44 93 GLN A C 1
ATOM 638 O O . GLN A 1 93 ? -17.006 9.943 -0.128 1.00 91.44 93 GLN A O 1
ATOM 643 N N . PRO A 1 94 ? -18.708 11.245 0.561 1.00 87.44 94 PRO A N 1
ATOM 644 C CA . PRO A 1 94 ? -17.871 12.053 1.438 1.00 87.44 94 PRO A CA 1
ATOM 645 C C . PRO A 1 94 ? -17.122 11.184 2.456 1.00 87.44 94 PRO A C 1
ATOM 647 O O . PRO A 1 94 ? -17.731 10.439 3.227 1.00 87.44 94 PRO A O 1
ATOM 650 N N . LEU A 1 95 ? -15.792 11.285 2.456 1.00 84.19 95 LEU A N 1
ATOM 651 C CA . LEU A 1 95 ? -14.920 10.511 3.335 1.00 84.19 95 LEU A CA 1
ATOM 652 C C . LEU A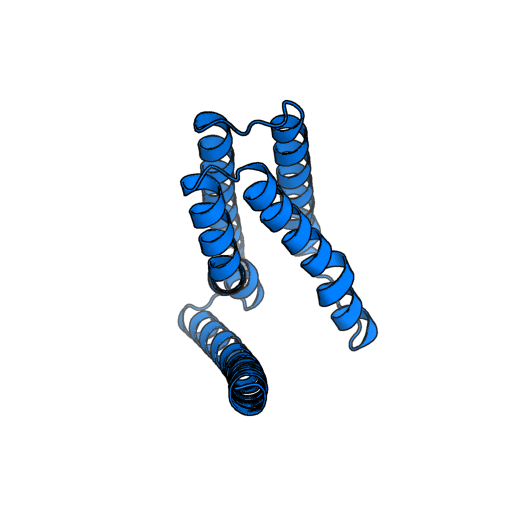 1 95 ? -14.814 11.201 4.699 1.00 84.19 95 LEU A C 1
ATOM 654 O O . LEU A 1 95 ? -14.293 12.312 4.804 1.00 84.19 95 LEU A O 1
ATOM 658 N N . MET A 1 96 ? -15.288 10.541 5.755 1.00 80.75 96 MET A N 1
ATOM 659 C CA . MET A 1 96 ? -15.068 11.003 7.126 1.00 80.75 96 MET A CA 1
ATOM 660 C C . MET A 1 96 ? -13.667 10.572 7.570 1.00 80.75 96 MET A C 1
ATOM 662 O O . MET A 1 96 ? -13.397 9.386 7.736 1.00 80.75 96 MET A O 1
ATOM 666 N N . VAL A 1 97 ? -12.763 11.538 7.729 1.00 78.81 97 VAL A N 1
ATOM 667 C CA . VAL A 1 97 ? -11.373 11.286 8.134 1.00 78.81 97 VAL A CA 1
ATOM 668 C C . VAL A 1 97 ? -11.301 11.206 9.657 1.00 78.81 97 VAL A C 1
ATOM 670 O O . VAL A 1 97 ? -11.567 12.186 10.353 1.00 78.81 97 VAL A O 1
ATOM 673 N N . GLU A 1 98 ? -10.923 10.045 10.186 1.00 76.94 98 GLU A N 1
ATOM 674 C CA . GLU A 1 98 ? -10.722 9.869 11.623 1.00 76.94 98 GLU A CA 1
ATOM 675 C C . GLU A 1 98 ? -9.495 10.647 12.118 1.00 76.94 98 GLU A C 1
ATOM 677 O O . GLU A 1 98 ? -8.429 10.644 11.499 1.00 76.94 98 GLU A O 1
ATOM 682 N N . SER A 1 99 ? -9.593 11.272 13.296 1.00 76.94 99 SER A N 1
ATOM 683 C CA . SER A 1 99 ? -8.475 12.032 13.879 1.00 76.94 99 SER A CA 1
ATOM 684 C C . SER A 1 99 ? -7.237 11.169 14.169 1.00 76.94 99 SER A C 1
ATOM 686 O O . SER A 1 99 ? -6.128 11.696 14.259 1.00 76.94 99 SER A O 1
ATOM 688 N N . LYS A 1 100 ? -7.406 9.845 14.297 1.00 72.94 100 LYS A N 1
ATOM 689 C CA . LYS A 1 100 ? -6.320 8.871 14.496 1.00 72.94 100 LYS A CA 1
ATOM 690 C C . LYS A 1 100 ? -5.330 8.867 13.325 1.00 72.94 100 LYS A C 1
ATOM 692 O O . LYS A 1 100 ? -4.120 8.816 13.557 1.00 72.94 100 LYS A O 1
ATOM 697 N N . LEU A 1 101 ? -5.828 9.057 12.099 1.00 79.31 101 LEU A N 1
ATOM 698 C CA . LEU A 1 101 ? -5.024 9.110 10.874 1.00 79.31 101 LEU A CA 1
ATOM 699 C C . LEU A 1 101 ? -3.975 10.232 10.935 1.00 79.31 101 LEU A C 1
ATOM 701 O O . LEU A 1 101 ? -2.842 10.067 10.486 1.00 79.31 101 LEU A O 1
ATOM 705 N N . PHE A 1 102 ? -4.311 11.372 11.549 1.00 83.88 102 PHE A N 1
ATOM 706 C CA . PHE A 1 102 ? -3.431 12.545 11.618 1.00 83.88 102 PHE A CA 1
ATOM 707 C C . PHE A 1 102 ? -2.192 12.354 12.497 1.0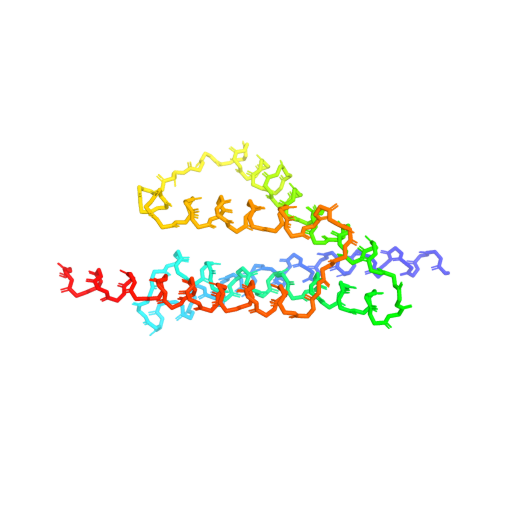0 83.88 102 PHE A C 1
ATOM 709 O O . PHE A 1 102 ? -1.213 13.076 12.324 1.00 83.88 102 PHE A O 1
ATOM 716 N N . ARG A 1 103 ? -2.216 11.416 13.451 1.00 83.88 103 ARG A N 1
ATOM 717 C CA . ARG A 1 103 ? -1.111 11.247 14.410 1.00 83.88 103 ARG A CA 1
ATOM 718 C C . ARG A 1 103 ? -0.038 10.284 13.929 1.00 83.88 103 ARG A C 1
ATOM 720 O O . ARG A 1 103 ? 1.131 10.506 14.224 1.00 83.88 103 ARG A O 1
ATOM 727 N N . LEU A 1 104 ? -0.436 9.221 13.234 1.00 85.31 104 LEU A N 1
ATOM 728 C CA . LEU A 1 104 ? 0.482 8.173 12.794 1.00 85.31 104 LEU A CA 1
ATOM 729 C C . LEU A 1 104 ? 0.571 8.113 11.269 1.00 85.31 104 LEU A C 1
ATOM 731 O O . LEU A 1 104 ? 1.663 8.170 10.719 1.00 85.31 104 LEU A O 1
ATOM 735 N N . GLU A 1 105 ? -0.558 8.064 10.570 1.00 87.69 105 GLU A N 1
ATOM 736 C CA . GLU A 1 105 ? -0.566 7.723 9.147 1.00 87.69 105 GLU A CA 1
ATOM 737 C C . GLU A 1 105 ? -0.114 8.859 8.245 1.00 87.69 105 GLU A C 1
ATOM 739 O O . GLU A 1 105 ? 0.800 8.663 7.450 1.00 87.69 105 GLU A O 1
ATOM 744 N N . TYR A 1 106 ? -0.686 10.056 8.390 1.00 89.88 106 TYR A N 1
ATOM 745 C CA . TYR A 1 106 ? -0.273 11.204 7.577 1.00 89.88 106 TYR A CA 1
ATOM 746 C C . TYR A 1 106 ? 1.213 11.557 7.766 1.00 89.88 106 TYR A C 1
ATOM 748 O O . TYR A 1 106 ? 1.911 11.712 6.759 1.00 89.88 106 TYR A O 1
ATOM 756 N N . PRO A 1 107 ? 1.751 11.639 9.004 1.00 91.94 107 PRO A N 1
ATOM 757 C CA . PRO A 1 107 ? 3.177 11.870 9.203 1.00 91.94 107 PRO A CA 1
ATOM 758 C C . PRO A 1 107 ? 4.044 10.758 8.610 1.00 91.94 107 PRO A C 1
ATOM 760 O O . PRO A 1 107 ? 5.029 11.060 7.939 1.00 91.94 107 PRO A O 1
ATOM 763 N N . THR A 1 108 ? 3.690 9.480 8.803 1.00 92.44 108 THR A N 1
ATOM 764 C CA . THR A 1 108 ? 4.473 8.375 8.232 1.00 92.44 108 THR A CA 1
ATOM 765 C C . THR A 1 108 ? 4.415 8.360 6.706 1.00 92.44 108 THR A C 1
ATOM 767 O O . THR A 1 108 ? 5.450 8.150 6.078 1.00 92.44 108 THR A O 1
ATOM 770 N N . LEU A 1 109 ? 3.263 8.654 6.099 1.00 91.81 109 LEU A N 1
ATOM 771 C CA . LEU A 1 109 ? 3.116 8.773 4.648 1.00 91.81 109 LEU A CA 1
ATOM 772 C C . LEU A 1 109 ? 4.008 9.886 4.087 1.00 91.81 109 LEU A C 1
ATOM 774 O O . LEU A 1 109 ? 4.728 9.666 3.112 1.00 91.81 109 LEU A O 1
ATOM 778 N N . LEU A 1 110 ? 4.001 11.066 4.715 1.00 93.50 110 LEU A N 1
ATOM 779 C CA . LEU A 1 110 ? 4.859 12.186 4.320 1.00 93.50 110 LEU A CA 1
ATOM 780 C C . LEU A 1 110 ? 6.342 11.835 4.462 1.00 93.50 110 LEU A C 1
ATOM 782 O O . LEU A 1 110 ? 7.116 12.086 3.541 1.00 93.50 110 LEU A O 1
ATOM 786 N N . LEU A 1 111 ? 6.733 11.213 5.577 1.00 94.88 111 LEU A N 1
ATOM 787 C CA . LEU A 1 111 ? 8.111 10.776 5.808 1.00 94.88 111 LEU A CA 1
ATOM 788 C C . LEU A 1 111 ? 8.555 9.730 4.781 1.00 94.88 111 LEU A C 1
ATOM 790 O O . LEU A 1 111 ? 9.636 9.866 4.214 1.00 94.88 111 LEU A O 1
ATOM 794 N N . ALA A 1 112 ? 7.728 8.721 4.501 1.00 93.56 112 ALA A N 1
ATOM 795 C CA . ALA A 1 112 ? 8.023 7.686 3.513 1.00 93.56 112 ALA A CA 1
ATOM 796 C C . ALA A 1 112 ? 8.131 8.271 2.097 1.00 93.56 112 ALA A C 1
ATOM 798 O O . ALA A 1 112 ? 9.046 7.922 1.349 1.00 93.56 112 ALA A O 1
ATOM 799 N N . THR A 1 113 ? 7.244 9.208 1.751 1.00 93.12 113 THR A N 1
ATOM 800 C CA . THR A 1 113 ? 7.262 9.914 0.463 1.00 93.12 113 THR A CA 1
ATOM 801 C C . THR A 1 113 ? 8.527 10.754 0.320 1.00 93.12 113 THR A C 1
ATOM 803 O O . THR A 1 113 ? 9.222 10.653 -0.689 1.00 93.12 113 THR A O 1
ATOM 806 N N . LEU A 1 114 ? 8.873 11.541 1.344 1.00 94.25 114 LEU A N 1
ATOM 807 C CA . LEU A 1 114 ? 10.061 12.390 1.333 1.00 94.25 114 LEU A CA 1
ATOM 808 C C . LEU A 1 114 ? 11.347 11.557 1.292 1.00 94.25 114 LEU A C 1
ATOM 810 O O . LEU A 1 114 ? 12.238 11.853 0.501 1.00 94.25 114 LEU A O 1
ATOM 814 N N . ALA A 1 115 ? 11.431 10.494 2.095 1.00 93.31 115 ALA A N 1
ATOM 815 C CA . ALA A 1 115 ? 12.567 9.578 2.091 1.00 93.31 115 ALA A CA 1
ATOM 816 C C . ALA A 1 115 ? 12.754 8.932 0.712 1.00 93.31 115 ALA A C 1
ATOM 818 O O . ALA A 1 115 ? 13.855 8.955 0.165 1.00 93.31 115 ALA A O 1
ATOM 819 N N . THR A 1 116 ? 11.670 8.424 0.117 1.00 91.06 116 THR A N 1
ATOM 820 C CA . THR A 1 116 ? 11.702 7.822 -1.224 1.00 91.06 116 THR A CA 1
ATOM 821 C C . THR A 1 116 ? 12.115 8.846 -2.278 1.00 91.06 116 THR A C 1
ATOM 823 O O . THR A 1 116 ? 12.927 8.531 -3.147 1.00 91.06 116 THR A O 1
ATOM 826 N N . TRP A 1 117 ? 11.613 10.082 -2.193 1.00 90.56 117 TRP A N 1
ATOM 827 C CA . TRP A 1 117 ? 11.991 11.161 -3.104 1.00 90.56 117 TRP A CA 1
ATOM 828 C C . TRP A 1 117 ? 13.482 11.501 -3.010 1.00 90.56 117 TRP A C 1
ATOM 830 O O . TRP A 1 117 ? 14.151 11.526 -4.041 1.00 90.56 117 TRP A O 1
ATOM 840 N N . LEU A 1 118 ? 14.014 11.683 -1.795 1.00 92.31 118 LEU A N 1
ATOM 841 C CA . LEU A 1 118 ? 15.429 11.989 -1.553 1.00 92.31 118 LEU A CA 1
ATOM 842 C C . LEU A 1 118 ? 16.357 10.882 -2.070 1.00 92.31 118 LEU A C 1
ATOM 844 O O . LEU A 1 118 ? 17.328 11.169 -2.766 1.00 92.31 118 LEU A O 1
ATOM 848 N N . ILE A 1 119 ? 16.026 9.624 -1.776 1.00 91.31 119 ILE A N 1
ATOM 849 C CA . ILE A 1 119 ? 16.773 8.448 -2.243 1.00 91.31 119 ILE A CA 1
ATOM 850 C C . ILE A 1 119 ? 16.727 8.340 -3.773 1.00 91.31 119 ILE A C 1
ATOM 852 O O . ILE A 1 119 ? 17.696 7.932 -4.402 1.00 91.31 119 ILE A O 1
ATOM 856 N N . SER A 1 120 ? 15.620 8.743 -4.398 1.00 87.38 120 SER A N 1
ATOM 857 C CA . SER A 1 120 ? 15.446 8.644 -5.851 1.00 87.38 120 SER A CA 1
ATOM 858 C C . SER A 1 120 ? 16.148 9.758 -6.644 1.00 87.38 120 SER A C 1
ATOM 860 O O . SER A 1 120 ? 16.156 9.703 -7.876 1.00 87.38 120 SER A O 1
ATOM 862 N N . LEU A 1 121 ? 16.752 10.765 -5.994 1.00 87.31 121 LEU A N 1
ATOM 863 C CA . LEU A 1 121 ? 17.370 11.920 -6.672 1.00 87.31 121 LEU A CA 1
ATOM 864 C C . LEU A 1 121 ? 18.540 11.534 -7.587 1.00 87.31 121 LEU A C 1
ATOM 866 O O . LEU A 1 121 ? 18.708 12.105 -8.664 1.00 87.31 121 LEU A O 1
ATOM 870 N N . ASN A 1 122 ? 19.329 10.538 -7.186 1.00 86.94 122 ASN A N 1
ATOM 871 C CA . ASN A 1 122 ? 20.437 9.998 -7.979 1.00 86.94 122 ASN A CA 1
ATOM 872 C C . ASN A 1 122 ? 19.962 9.046 -9.104 1.00 86.94 122 ASN A C 1
ATOM 874 O O . ASN A 1 122 ? 20.792 8.499 -9.830 1.00 86.94 122 ASN A O 1
ATOM 878 N N . ARG A 1 123 ? 18.640 8.848 -9.253 1.00 81.44 123 ARG A N 1
ATOM 879 C CA . ARG A 1 123 ? 17.971 7.929 -10.195 1.00 81.44 123 ARG A CA 1
ATOM 880 C C . ARG A 1 123 ? 18.311 6.446 -10.009 1.00 81.44 123 ARG A C 1
ATOM 882 O O . ARG A 1 123 ? 17.952 5.634 -10.862 1.00 81.44 123 ARG A O 1
ATOM 889 N N . VAL A 1 124 ? 18.977 6.082 -8.916 1.00 82.94 124 VAL A N 1
ATOM 890 C CA . VAL A 1 124 ? 19.410 4.715 -8.627 1.00 82.94 124 VAL A CA 1
ATOM 891 C C . VAL A 1 124 ? 19.127 4.402 -7.164 1.00 82.94 124 VAL A C 1
ATOM 893 O O . VAL A 1 124 ? 19.839 4.854 -6.277 1.00 82.94 124 VAL A O 1
ATOM 896 N N . ILE A 1 125 ? 18.125 3.559 -6.923 1.00 87.88 125 ILE A N 1
ATOM 897 C CA . ILE A 1 125 ? 17.839 3.046 -5.581 1.00 87.88 125 ILE A CA 1
ATOM 898 C C . ILE A 1 125 ? 18.754 1.849 -5.315 1.00 87.88 125 ILE A C 1
ATOM 900 O O . ILE A 1 125 ? 18.650 0.804 -5.963 1.00 87.88 125 ILE A O 1
ATOM 904 N N . SER A 1 126 ? 19.666 1.999 -4.363 1.00 91.12 126 SER A N 1
ATOM 905 C CA . SER A 1 126 ? 20.558 0.934 -3.918 1.00 91.12 126 SER A CA 1
ATOM 906 C C . SER A 1 126 ? 19.830 -0.089 -3.040 1.00 91.12 126 SER A C 1
ATOM 908 O O . SER A 1 126 ? 18.784 0.170 -2.441 1.00 91.12 126 SER A O 1
ATOM 910 N N . ARG A 1 127 ? 20.423 -1.282 -2.902 1.00 91.06 127 ARG A N 1
ATOM 911 C CA . ARG A 1 127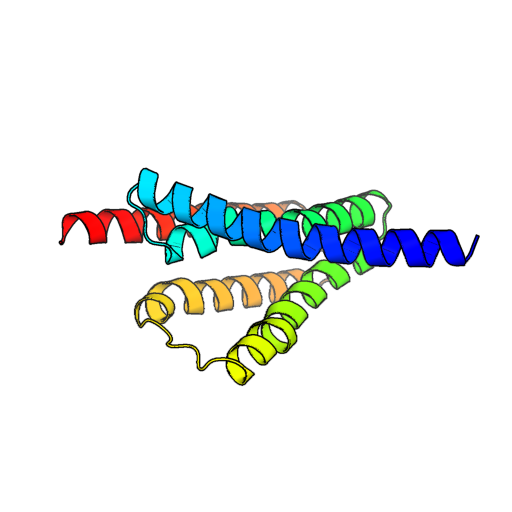 ? 19.882 -2.341 -2.032 1.00 91.06 127 ARG A CA 1
ATOM 912 C C . ARG A 1 127 ? 19.796 -1.913 -0.566 1.00 91.06 127 ARG A C 1
ATOM 914 O O . ARG A 1 127 ? 18.887 -2.347 0.131 1.00 91.06 127 ARG A O 1
ATOM 921 N N . LEU A 1 128 ? 20.734 -1.080 -0.109 1.00 94.75 128 LEU A N 1
ATOM 922 C CA . LEU A 1 128 ? 20.754 -0.594 1.268 1.00 94.75 128 LEU A CA 1
ATOM 923 C C . LEU A 1 128 ? 19.601 0.383 1.515 1.00 94.75 128 LEU A C 1
ATOM 925 O O . LEU A 1 128 ? 18.892 0.247 2.503 1.00 94.75 128 LEU A O 1
ATOM 929 N N . GLU A 1 129 ? 19.367 1.310 0.589 1.00 93.56 129 GLU A N 1
ATOM 930 C CA . GLU A 1 129 ? 18.239 2.244 0.662 1.00 93.56 129 GLU A CA 1
ATOM 931 C C . GLU A 1 129 ? 16.893 1.508 0.602 1.00 93.56 129 GLU A C 1
ATOM 933 O O . GLU A 1 129 ? 15.999 1.783 1.401 1.00 93.56 129 GLU A O 1
ATOM 938 N N . GLY A 1 130 ? 16.770 0.500 -0.269 1.00 92.38 130 GLY A N 1
ATOM 939 C CA . GLY A 1 130 ? 15.596 -0.374 -0.307 1.00 92.38 130 GLY A CA 1
ATOM 940 C C . GLY A 1 130 ? 15.376 -1.140 1.004 1.00 92.38 130 GLY A C 1
ATOM 941 O O . GLY A 1 130 ? 14.245 -1.240 1.478 1.00 92.38 130 GLY A O 1
ATOM 942 N N . LEU A 1 131 ? 16.449 -1.634 1.633 1.00 95.88 131 LEU A N 1
ATOM 943 C CA . LEU A 1 131 ? 16.372 -2.304 2.934 1.00 95.88 131 LEU A CA 1
ATOM 944 C C . LEU A 1 131 ? 15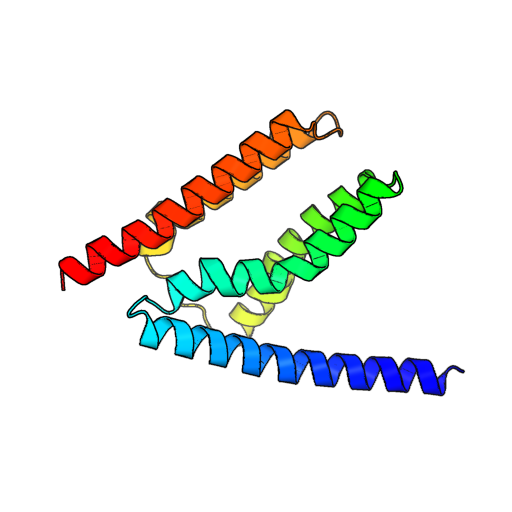.918 -1.346 4.043 1.00 95.88 131 LEU A C 1
ATOM 946 O O . LEU A 1 131 ? 15.101 -1.729 4.876 1.00 95.88 131 LEU A O 1
ATOM 950 N N . VAL A 1 132 ? 16.399 -0.101 4.037 1.00 95.75 132 VAL A N 1
ATOM 951 C CA . VAL A 1 132 ? 15.971 0.943 4.983 1.00 95.75 132 VAL A CA 1
ATOM 952 C C . VAL A 1 132 ? 14.469 1.209 4.850 1.00 95.75 132 VAL A C 1
ATOM 954 O O . VAL A 1 132 ? 13.767 1.233 5.861 1.00 95.75 132 VAL A O 1
ATOM 957 N N . LEU A 1 133 ? 13.954 1.337 3.622 1.00 94.06 133 LEU A N 1
ATOM 958 C CA . LEU A 1 133 ? 12.517 1.512 3.375 1.00 94.06 133 LEU A CA 1
ATOM 959 C C . LEU A 1 133 ? 11.701 0.294 3.834 1.00 94.06 133 LEU A C 1
ATOM 961 O O . LEU A 1 133 ? 10.638 0.457 4.431 1.00 94.06 133 LEU A O 1
ATOM 965 N N . LEU A 1 134 ? 12.211 -0.921 3.622 1.00 94.94 134 LEU A N 1
ATOM 966 C CA . LEU A 1 134 ? 11.551 -2.158 4.049 1.00 94.94 134 LEU A CA 1
ATOM 967 C C . LEU A 1 134 ? 11.509 -2.298 5.578 1.00 94.94 134 LEU A C 1
ATOM 969 O O . LEU A 1 134 ? 10.484 -2.690 6.135 1.00 94.94 134 LEU A O 1
ATOM 973 N N . ILE A 1 135 ? 12.588 -1.927 6.273 1.00 96.56 135 ILE A N 1
ATOM 974 C CA . ILE A 1 135 ? 12.608 -1.848 7.740 1.00 96.56 135 ILE A CA 1
ATOM 975 C C . ILE A 1 135 ? 11.619 -0.780 8.221 1.00 96.56 135 ILE A C 1
ATOM 977 O O . ILE A 1 135 ? 10.866 -1.029 9.161 1.00 96.56 135 ILE A O 1
ATOM 981 N N . GLY A 1 136 ? 11.570 0.379 7.558 1.00 95.69 136 GLY A N 1
ATOM 982 C CA . GLY A 1 136 ? 10.589 1.428 7.839 1.00 95.69 136 GLY A CA 1
ATOM 983 C C . GLY A 1 136 ? 9.146 0.931 7.715 1.00 95.69 136 GLY A C 1
ATOM 984 O O . GLY A 1 136 ? 8.344 1.160 8.620 1.00 95.69 136 GLY A O 1
ATOM 985 N N . LEU A 1 137 ? 8.836 0.177 6.654 1.00 94.19 137 LEU A N 1
ATOM 986 C CA . LEU A 1 137 ? 7.539 -0.477 6.472 1.00 94.19 137 LEU A CA 1
ATOM 987 C C . LEU A 1 137 ? 7.238 -1.455 7.617 1.00 94.19 137 LEU A C 1
ATOM 989 O O . LEU A 1 137 ? 6.151 -1.410 8.187 1.00 94.19 137 LEU A O 1
ATOM 993 N N . ALA A 1 138 ? 8.195 -2.307 7.993 1.00 95.38 138 ALA A N 1
ATOM 994 C CA . ALA A 1 138 ? 8.013 -3.252 9.094 1.00 95.38 138 ALA A CA 1
ATOM 995 C C . ALA A 1 138 ? 7.742 -2.538 10.432 1.00 95.38 138 ALA A C 1
ATOM 997 O O . ALA A 1 138 ? 6.834 -2.929 11.167 1.00 95.38 138 ALA A O 1
ATOM 998 N N . ILE A 1 139 ? 8.480 -1.462 10.730 1.00 95.19 139 ILE A N 1
ATOM 999 C CA . ILE A 1 139 ? 8.258 -0.630 11.921 1.00 95.19 139 ILE A CA 1
ATOM 1000 C C . ILE A 1 139 ? 6.859 -0.011 11.882 1.00 95.19 139 ILE A C 1
ATOM 1002 O O . ILE A 1 139 ? 6.133 -0.104 12.871 1.00 95.19 139 ILE A O 1
ATOM 1006 N N . TYR A 1 140 ? 6.456 0.575 10.752 1.00 93.19 140 TYR A N 1
ATOM 1007 C CA . TYR A 1 140 ? 5.126 1.162 10.585 1.00 93.19 140 TYR A CA 1
ATOM 1008 C C . TYR A 1 140 ? 4.013 0.137 10.837 1.00 93.19 140 TYR A C 1
ATOM 1010 O O . TYR A 1 140 ? 3.119 0.401 11.638 1.00 93.19 140 TYR A O 1
ATOM 1018 N N . LEU A 1 141 ? 4.105 -1.058 10.245 1.00 92.38 141 LEU A N 1
ATOM 1019 C CA . LEU A 1 141 ? 3.121 -2.125 10.453 1.00 92.38 141 LEU A CA 1
ATOM 1020 C C . LEU A 1 141 ? 3.023 -2.525 11.933 1.00 92.38 141 LEU A C 1
ATOM 1022 O O . LEU A 1 141 ? 1.923 -2.659 12.470 1.00 92.38 141 LEU A O 1
ATOM 1026 N N . VAL A 1 142 ? 4.160 -2.659 12.625 1.00 92.31 142 VAL A N 1
ATOM 1027 C CA . VAL A 1 142 ? 4.182 -2.958 14.066 1.00 92.31 142 VAL A CA 1
ATOM 1028 C C . VAL A 1 142 ? 3.540 -1.832 14.883 1.00 92.31 142 VAL A C 1
ATOM 1030 O O . VAL A 1 142 ? 2.790 -2.117 15.817 1.00 92.31 142 VAL A O 1
ATOM 1033 N N . LEU A 1 143 ? 3.807 -0.565 14.552 1.00 91.25 143 LEU A N 1
ATOM 1034 C CA . LEU A 1 143 ? 3.217 0.587 15.241 1.00 91.25 143 LEU A CA 1
ATOM 1035 C C . LEU A 1 143 ? 1.701 0.658 15.044 1.00 91.25 143 LEU A C 1
ATOM 1037 O O . LEU A 1 143 ? 0.983 0.862 16.022 1.00 91.25 143 LEU A O 1
ATOM 1041 N N . VAL A 1 144 ? 1.213 0.431 13.822 1.00 89.50 144 VAL A N 1
ATOM 1042 C CA . VAL A 1 144 ? -0.224 0.394 13.514 1.00 89.50 144 VAL A CA 1
ATOM 1043 C C . VAL A 1 144 ? -0.912 -0.697 14.333 1.00 89.50 144 VAL A C 1
ATOM 1045 O O . VAL A 1 144 ? -1.858 -0.405 15.065 1.00 89.50 144 VAL A O 1
ATOM 1048 N N . ILE A 1 145 ? -0.382 -1.923 14.315 1.00 87.56 145 ILE A N 1
ATOM 1049 C CA . ILE A 1 145 ? -0.956 -3.055 15.061 1.00 87.56 145 ILE A CA 1
ATOM 1050 C C . ILE A 1 145 ? -0.934 -2.798 16.577 1.00 87.56 145 ILE A C 1
ATOM 1052 O O . ILE A 1 145 ? -1.904 -3.093 17.276 1.00 87.56 145 ILE A O 1
ATOM 1056 N N . ARG A 1 146 ? 0.150 -2.220 17.112 1.00 87.00 146 ARG A N 1
ATOM 1057 C CA . ARG A 1 146 ? 0.243 -1.890 18.545 1.00 87.00 146 ARG A CA 1
ATOM 1058 C C . ARG A 1 146 ? -0.715 -0.780 18.957 1.00 87.00 146 ARG A C 1
ATOM 1060 O O . ARG A 1 146 ? -1.306 -0.881 20.028 1.00 87.00 146 ARG A O 1
ATOM 1067 N N . SER A 1 147 ? -0.870 0.252 18.126 1.00 82.81 147 SER A N 1
ATOM 1068 C CA . SER A 1 147 ? -1.765 1.377 18.420 1.00 82.81 147 SER A CA 1
ATOM 1069 C C . SER A 1 147 ? -3.211 0.919 18.631 1.00 82.81 147 SER A C 1
ATOM 1071 O O . SER A 1 147 ? -3.900 1.437 19.502 1.00 82.81 147 SER A O 1
ATOM 1073 N N . GLU A 1 148 ? -3.629 -0.121 17.911 1.00 77.50 148 GLU A N 1
ATOM 1074 C CA . GLU A 1 148 ? -4.944 -0.742 18.045 1.00 77.50 148 GLU A CA 1
ATOM 1075 C C . GLU A 1 148 ? -5.098 -1.580 19.316 1.00 77.50 148 GLU A C 1
ATOM 1077 O O . GLU A 1 148 ? -6.122 -1.525 20.001 1.00 77.50 148 GLU A O 1
ATOM 1082 N N . SER A 1 149 ? -4.065 -2.355 19.655 1.00 71.56 149 SER A N 1
ATOM 1083 C CA . SER A 1 149 ? -4.086 -3.208 20.844 1.00 71.56 149 SER A CA 1
ATOM 1084 C C . SER A 1 149 ? -4.164 -2.397 22.137 1.00 71.56 149 SER A C 1
ATOM 1086 O O . SER A 1 149 ? -4.801 -2.845 23.088 1.00 71.56 149 SER A O 1
ATOM 1088 N N . GLU A 1 150 ? -3.516 -1.235 22.193 1.00 67.12 150 GLU A N 1
ATOM 1089 C CA . GLU A 1 150 ? -3.561 -0.350 23.362 1.00 67.12 150 GLU A CA 1
ATOM 1090 C C . GLU A 1 150 ? -4.913 0.361 23.505 1.00 67.12 150 GLU A C 1
ATOM 1092 O O . GLU A 1 150 ? -5.348 0.643 24.619 1.00 67.12 150 GLU A O 1
ATOM 1097 N N . GLU A 1 151 ? -5.610 0.604 22.396 1.00 63.31 151 GLU A N 1
ATOM 1098 C CA . GLU A 1 151 ? -6.947 1.197 22.394 1.00 63.31 151 GLU A CA 1
ATOM 1099 C C . GLU A 1 151 ? -8.015 0.184 22.823 1.00 63.31 151 GLU A C 1
ATOM 1101 O O . GLU A 1 151 ? -8.835 0.492 23.683 1.00 63.31 151 GLU A O 1
ATOM 1106 N N . THR A 1 152 ? -7.913 -1.066 22.358 1.00 59.72 152 THR A N 1
ATOM 1107 C CA . THR A 1 152 ? -8.780 -2.176 22.805 1.00 59.72 152 THR A CA 1
ATOM 1108 C C . THR A 1 152 ? -8.685 -2.434 24.316 1.00 59.72 152 THR A C 1
ATOM 1110 O O . THR A 1 152 ? -9.631 -2.936 24.907 1.00 59.72 152 THR A O 1
ATOM 1113 N N . LYS A 1 153 ? -7.558 -2.101 24.964 1.00 56.91 153 LYS A N 1
ATOM 1114 C CA . LYS A 1 153 ? -7.390 -2.217 26.428 1.00 56.91 153 LYS A CA 1
ATOM 1115 C C . LYS A 1 153 ? -7.950 -1.029 27.217 1.00 56.91 153 LYS A C 1
ATOM 1117 O O . LYS A 1 153 ? -8.062 -1.129 28.436 1.00 56.91 153 LYS A O 1
ATOM 1122 N N . ARG A 1 154 ? -8.196 0.114 26.566 1.00 52.56 154 ARG A N 1
ATOM 1123 C CA . ARG A 1 154 ? -8.727 1.335 27.201 1.00 52.56 154 ARG A CA 1
ATOM 1124 C C . ARG A 1 154 ? -10.256 1.415 27.172 1.00 52.56 154 ARG A C 1
ATOM 1126 O O . ARG A 1 154 ? -10.799 2.259 27.882 1.00 52.56 154 ARG A O 1
ATOM 1133 N N . VAL A 1 155 ? -10.905 0.587 26.353 1.00 50.41 155 VAL A N 1
ATOM 1134 C CA . VAL A 1 155 ? -12.365 0.411 26.253 1.00 50.41 155 VAL A CA 1
ATOM 1135 C C . VAL A 1 155 ? -12.790 -0.774 27.110 1.00 50.41 155 VAL A C 1
ATOM 1137 O O . VAL A 1 155 ? -13.830 -0.648 27.790 1.00 50.41 155 VAL A O 1
#

Secondary structure (DSSP, 8-state):
-HHHHHHHHHHHHHHHHHHHHHHHHHHHHHHHHHT--HHHHIIIIIHHHHHHHHHHHHHHHHHTT-HHHHHHHHHHHHHHIIIIIIHHHHHHS-----TTTTTTHHHHHHHHHHHHHHHGGGS---HHHHHHHHHHHHHHHHHHHHHHHHHHTT-

Radius of gyration: 18.21 Å; chains: 1; bounding box: 40×26×60 Å

Foldseek 3Di:
DVVVVVVVVVVVVVCVVVVLVVQLVVLVVVCVVVVFDSVLSCVPVVVCVVCVVLVVVLVVCVVVVNNVVSVCSVVVVVCCCVCPVVVVVCVVDPDDDDPVCVPQPVVLVVVLVVLVVVCCPVVDNDPVSVVVSVVSVVVSSVCSVVVRVVVVVVD

pLDDT: mean 89.59, std 7.91, range [50.41, 96.94]